Protein AF-A0A846DC68-F1 (afdb_monomer)

Solvent-accessible surface area (backbone atoms only — not comparable to full-atom values): 3940 Å² total; per-residue (Å²): 113,79,65,57,59,54,49,51,54,54,42,49,75,68,34,89,48,72,69,49,26,54,53,43,49,57,49,52,53,54,41,49,54,26,50,76,68,68,32,70,64,51,35,50,53,49,54,50,53,51,51,51,51,51,52,50,51,50,53,52,52,50,52,52,48,34,62,70,74,74,96

Foldseek 3Di:
DVVLVVLLVVQCVPAPDPVSSVVSVVLSVQLVVCVVVVNPVSNVVSVVVVVVVVVVVVVVVVVVVCVVVVD

Sequence (71 aa):
MKDNDKLFEQLKDQAIDSDHEQGLIALGEELLKEFDSGSSQGVTDMARYRLEKHRSAYKKAYKKLMATIGL

Structure (mmCIF, N/CA/C/O backbone):
data_AF-A0A846DC68-F1
#
_entry.id   AF-A0A846DC68-F1
#
loop_
_atom_site.group_PDB
_atom_site.id
_atom_site.type_symbol
_atom_site.label_atom_id
_atom_site.label_alt_id
_atom_site.label_comp_id
_atom_site.label_asym_id
_atom_site.label_entity_id
_atom_site.label_seq_id
_atom_site.pdbx_PDB_ins_code
_atom_site.Cartn_x
_atom_site.Cartn_y
_atom_site.Cartn_z
_atom_site.occupancy
_atom_site.B_iso_or_equiv
_atom_site.auth_seq_id
_atom_site.auth_comp_id
_atom_site.auth_asym_id
_atom_site.auth_atom_id
_atom_site.pdbx_PDB_model_num
ATOM 1 N N . MET A 1 1 ? -18.172 3.863 8.110 1.00 47.97 1 MET A N 1
ATOM 2 C CA . MET A 1 1 ? -18.223 3.499 6.674 1.00 47.97 1 MET A CA 1
ATOM 3 C C . MET A 1 1 ? -17.917 4.680 5.754 1.00 47.97 1 MET A C 1
ATOM 5 O O . MET A 1 1 ? -17.048 4.505 4.922 1.00 47.97 1 MET A O 1
ATOM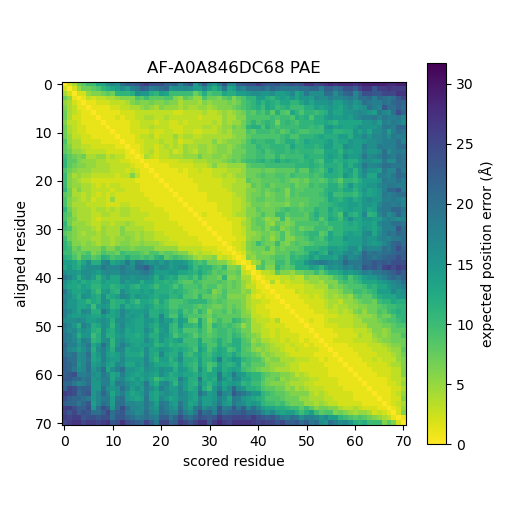 9 N N . LYS A 1 2 ? -18.500 5.881 5.935 1.00 52.19 2 LYS A N 1
ATOM 10 C CA . LYS A 1 2 ? -18.261 7.045 5.043 1.00 52.19 2 LYS A CA 1
ATOM 11 C C . LYS A 1 2 ? -16.799 7.519 4.890 1.00 52.19 2 LYS A C 1
ATOM 13 O O . LYS A 1 2 ? -16.483 8.114 3.867 1.00 52.19 2 LYS A O 1
ATOM 18 N N . ASP A 1 3 ? -15.923 7.274 5.867 1.00 61.59 3 ASP A N 1
ATOM 19 C CA . ASP A 1 3 ? -14.518 7.720 5.795 1.00 61.59 3 ASP A CA 1
ATOM 20 C C . ASP A 1 3 ? -13.613 6.773 4.992 1.00 61.59 3 ASP A C 1
ATOM 22 O O . ASP A 1 3 ? -12.655 7.225 4.366 1.00 61.59 3 ASP A O 1
ATOM 26 N N . ASN A 1 4 ? -13.943 5.478 4.941 1.00 68.00 4 ASN A N 1
ATOM 27 C CA . ASN A 1 4 ? -13.151 4.490 4.202 1.00 68.00 4 ASN A CA 1
ATOM 28 C C . ASN A 1 4 ? -13.350 4.659 2.693 1.00 68.00 4 ASN A C 1
ATOM 30 O O . ASN A 1 4 ? -12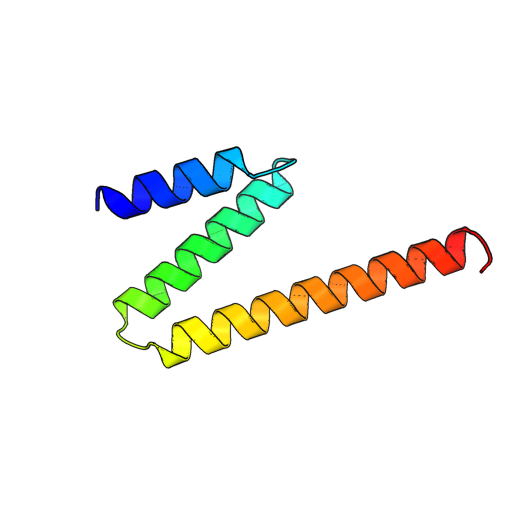.385 4.607 1.939 1.00 68.00 4 ASN A O 1
ATOM 34 N N . ASP A 1 5 ? -14.579 4.943 2.256 1.00 73.62 5 ASP A N 1
ATOM 35 C CA . ASP A 1 5 ? -14.882 5.199 0.842 1.00 73.62 5 ASP A CA 1
ATOM 36 C C . ASP A 1 5 ? -14.076 6.399 0.316 1.00 73.62 5 ASP A C 1
ATOM 38 O O . ASP A 1 5 ? -13.482 6.341 -0.759 1.00 73.62 5 ASP A O 1
ATOM 42 N N . LYS A 1 6 ? -13.959 7.454 1.132 1.00 74.94 6 LYS A N 1
ATOM 43 C C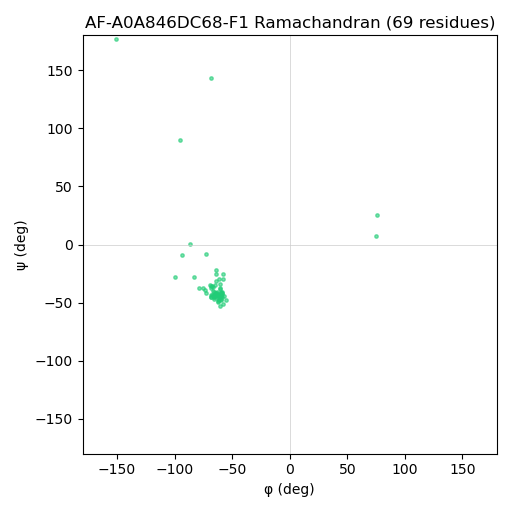A . LYS A 1 6 ? -13.178 8.654 0.808 1.00 74.94 6 LYS A CA 1
ATOM 44 C C . LYS A 1 6 ? -11.669 8.389 0.766 1.00 74.94 6 LYS A C 1
ATOM 46 O O . LYS A 1 6 ? -10.974 8.974 -0.060 1.00 74.94 6 LYS A O 1
ATOM 51 N N . LEU A 1 7 ? -11.160 7.507 1.631 1.00 76.12 7 LEU A N 1
ATOM 52 C CA . LEU A 1 7 ? -9.770 7.042 1.584 1.00 76.12 7 LEU A CA 1
ATOM 53 C C . LEU A 1 7 ? -9.483 6.322 0.260 1.00 76.12 7 LEU A C 1
ATOM 55 O O . LEU A 1 7 ? -8.489 6.624 -0.396 1.00 76.12 7 LEU A O 1
ATOM 59 N N . PHE A 1 8 ? -10.355 5.401 -0.154 1.00 79.25 8 PHE A N 1
ATOM 60 C CA . PHE A 1 8 ? -10.157 4.662 -1.399 1.00 79.25 8 PHE A CA 1
ATOM 61 C C . PHE A 1 8 ? -10.279 5.551 -2.637 1.00 79.25 8 PHE A C 1
ATOM 63 O O . PHE A 1 8 ? -9.501 5.371 -3.568 1.00 79.25 8 PHE A O 1
ATOM 70 N N . GLU A 1 9 ? -11.171 6.543 -2.645 1.00 80.88 9 GLU A N 1
ATOM 71 C CA . GLU A 1 9 ? -11.201 7.546 -3.719 1.00 80.88 9 GLU A CA 1
ATOM 72 C C . GLU A 1 9 ? -9.893 8.349 -3.800 1.00 80.88 9 GLU A C 1
ATOM 74 O O . GLU A 1 9 ? -9.330 8.492 -4.881 1.00 80.88 9 GLU A O 1
ATOM 79 N N . GLN A 1 10 ? -9.335 8.786 -2.667 1.00 73.69 10 GLN A N 1
ATOM 80 C CA . GLN A 1 10 ? -8.051 9.501 -2.654 1.00 73.69 10 GLN A CA 1
ATOM 81 C C . GLN A 1 10 ? -6.870 8.638 -3.114 1.00 73.69 10 GLN A C 1
ATOM 83 O O . GLN A 1 10 ? -5.949 9.149 -3.750 1.00 73.69 10 GLN A O 1
ATOM 88 N N . LEU A 1 11 ? -6.878 7.339 -2.802 1.00 74.38 11 LEU A N 1
ATOM 89 C CA . LEU A 1 11 ? -5.858 6.400 -3.278 1.00 74.38 11 LEU A CA 1
ATOM 90 C C . LEU A 1 11 ? -5.932 6.210 -4.798 1.00 74.38 11 LEU A C 1
ATOM 92 O O . LEU A 1 11 ? -4.890 6.115 -5.445 1.00 74.38 11 LEU A O 1
ATOM 96 N N . LYS A 1 12 ? -7.140 6.210 -5.373 1.00 76.19 12 LYS A N 1
ATOM 97 C CA . LYS A 1 12 ? -7.340 6.159 -6.828 1.00 76.19 12 LYS A CA 1
ATOM 98 C C . LYS A 1 12 ? -6.830 7.414 -7.523 1.00 76.19 12 LYS A C 1
ATOM 100 O O . LYS A 1 12 ? -6.105 7.300 -8.503 1.00 76.19 12 LYS A O 1
ATOM 105 N N . ASP A 1 13 ? -7.115 8.593 -6.974 1.00 79.12 13 ASP A N 1
ATOM 106 C CA . ASP A 1 13 ? -6.652 9.871 -7.536 1.00 79.12 13 ASP A CA 1
ATOM 107 C C . ASP A 1 13 ? -5.118 10.023 -7.528 1.00 79.12 13 ASP A C 1
ATOM 109 O O . ASP A 1 13 ? -4.562 10.816 -8.288 1.00 79.12 13 ASP A O 1
ATOM 113 N N . GLN A 1 14 ? -4.417 9.275 -6.671 1.00 73.56 14 GLN A N 1
ATOM 114 C CA . GLN A 1 14 ? -2.951 9.257 -6.594 1.00 73.56 14 GLN A CA 1
ATOM 115 C C . GLN A 1 14 ? -2.304 8.145 -7.428 1.00 73.56 14 GLN A C 1
ATOM 117 O O . GLN A 1 14 ? -1.074 8.108 -7.563 1.00 73.56 14 GLN A O 1
ATOM 122 N N . ALA A 1 15 ? -3.101 7.228 -7.975 1.00 76.50 15 ALA A N 1
ATOM 123 C CA . ALA A 1 15 ? -2.596 6.179 -8.836 1.00 76.50 15 ALA A CA 1
ATOM 124 C C . ALA A 1 15 ? -2.090 6.769 -10.160 1.00 76.50 15 ALA A C 1
ATOM 126 O O . ALA A 1 15 ? -2.641 7.718 -10.708 1.00 76.50 15 ALA A O 1
ATOM 127 N N . ILE A 1 16 ? -1.003 6.197 -10.672 1.00 77.75 16 ILE A N 1
ATOM 128 C CA . ILE A 1 16 ? -0.350 6.664 -11.909 1.00 77.75 16 ILE A CA 1
ATOM 129 C C . ILE A 1 16 ? -0.781 5.774 -13.084 1.00 77.75 16 ILE A C 1
ATOM 131 O O . ILE A 1 16 ? -0.841 6.219 -14.227 1.00 77.75 16 ILE A O 1
ATOM 135 N N . ASP A 1 17 ? -1.110 4.519 -12.783 1.00 77.06 17 ASP A N 1
ATOM 136 C CA . ASP A 1 17 ? -1.660 3.520 -13.686 1.00 77.06 17 ASP A CA 1
ATOM 137 C C . ASP A 1 17 ? -2.542 2.535 -12.892 1.00 77.06 17 ASP A C 1
ATOM 139 O O . ASP A 1 17 ? -2.662 2.622 -11.664 1.00 77.06 17 ASP A O 1
ATOM 143 N N . SER A 1 18 ? -3.164 1.593 -13.602 1.00 72.88 18 SER A N 1
ATOM 144 C CA . SER A 1 18 ? -4.070 0.600 -13.017 1.00 72.88 18 SER A CA 1
ATOM 145 C C . SER A 1 18 ? -3.386 -0.353 -12.032 1.00 72.88 18 SER A C 1
ATOM 147 O O . SER A 1 18 ? -4.018 -0.800 -11.075 1.00 72.88 18 SER A O 1
ATOM 149 N N . ASP A 1 19 ? -2.106 -0.666 -12.240 1.00 75.12 19 ASP A N 1
ATOM 150 C CA . ASP A 1 19 ? -1.359 -1.570 -11.360 1.00 75.12 19 ASP A CA 1
ATOM 151 C C . ASP A 1 19 ? -1.000 -0.860 -10.046 1.00 75.12 19 ASP A C 1
ATOM 153 O O . ASP A 1 19 ? -1.066 -1.448 -8.961 1.00 75.12 19 ASP A O 1
ATOM 157 N N . HIS A 1 20 ? -0.675 0.432 -10.126 1.00 75.81 20 HIS A N 1
ATOM 158 C CA . HIS A 1 20 ? -0.458 1.299 -8.978 1.00 75.81 20 HIS A CA 1
ATOM 159 C C . HIS A 1 20 ? -1.751 1.474 -8.171 1.00 75.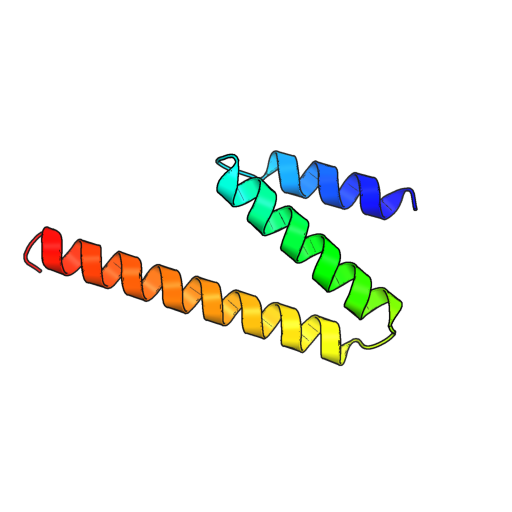81 20 HIS A C 1
ATOM 161 O O . HIS A 1 20 ? -1.711 1.353 -6.946 1.00 75.81 20 HIS A O 1
ATOM 167 N N . GLU A 1 21 ? -2.896 1.663 -8.835 1.00 76.62 21 GLU A N 1
ATOM 168 C CA . GLU A 1 21 ? -4.212 1.751 -8.188 1.00 76.62 21 GLU A CA 1
ATOM 169 C C . GLU A 1 21 ? -4.528 0.487 -7.380 1.00 76.62 21 GLU A C 1
ATOM 171 O O . GLU A 1 21 ? -4.821 0.564 -6.186 1.00 76.62 21 GLU A O 1
ATOM 176 N N . GLN A 1 22 ? -4.395 -0.693 -7.994 1.00 76.19 22 GLN A N 1
ATOM 177 C CA . GLN A 1 22 ? -4.622 -1.968 -7.307 1.00 76.19 22 GLN A CA 1
ATOM 178 C C . GLN A 1 22 ? -3.668 -2.161 -6.121 1.00 76.19 22 GLN A C 1
ATOM 180 O O . GLN A 1 22 ? -4.071 -2.661 -5.068 1.00 76.19 22 GLN A O 1
ATOM 185 N N . GLY A 1 23 ? -2.410 -1.735 -6.266 1.00 77.31 23 GLY A N 1
ATOM 186 C CA . GLY A 1 23 ? -1.420 -1.774 -5.194 1.00 77.31 23 GLY A CA 1
ATOM 187 C C . GLY A 1 23 ? -1.788 -0.892 -3.998 1.00 77.31 23 GLY A C 1
ATOM 188 O O . GLY A 1 23 ? -1.617 -1.324 -2.854 1.00 77.31 23 GLY A O 1
ATOM 189 N N . LEU A 1 24 ? -2.308 0.311 -4.255 1.00 75.88 24 LEU A N 1
ATOM 190 C CA . LEU A 1 24 ? -2.748 1.261 -3.234 1.00 75.88 24 LEU A CA 1
ATOM 191 C C . LEU A 1 24 ? -4.049 0.816 -2.552 1.00 75.88 24 LEU A C 1
ATOM 193 O O . LEU A 1 24 ? -4.139 0.885 -1.328 1.00 75.88 24 LEU A O 1
ATOM 197 N N . ILE A 1 25 ? -5.023 0.296 -3.305 1.00 78.06 25 ILE A N 1
ATOM 198 C CA . ILE A 1 25 ? -6.276 -0.235 -2.743 1.00 78.06 25 ILE A CA 1
ATOM 199 C C . ILE A 1 25 ? -5.989 -1.424 -1.820 1.00 78.06 25 ILE A C 1
ATOM 201 O O . ILE A 1 25 ? -6.414 -1.413 -0.667 1.00 78.06 25 ILE A O 1
ATOM 205 N N . ALA A 1 26 ? -5.192 -2.400 -2.268 1.00 79.94 26 ALA A N 1
ATOM 206 C CA . ALA A 1 26 ? -4.836 -3.556 -1.442 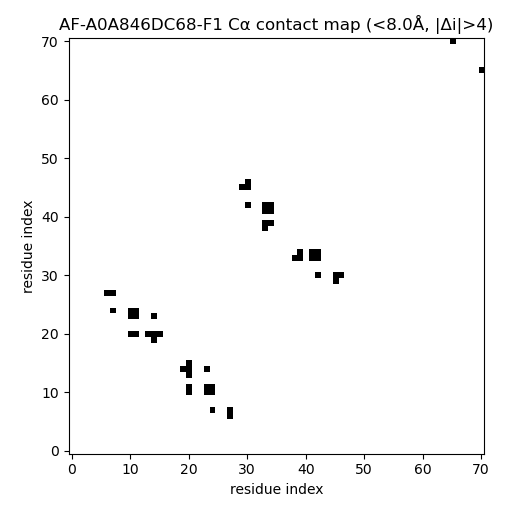1.00 79.94 26 ALA A CA 1
ATOM 207 C C . ALA A 1 26 ? -4.095 -3.152 -0.152 1.00 79.94 26 ALA A C 1
ATOM 209 O O . ALA A 1 26 ? -4.269 -3.776 0.892 1.00 79.94 26 ALA A O 1
ATOM 210 N N . LEU A 1 27 ? -3.278 -2.092 -0.210 1.00 76.31 27 LEU A N 1
ATOM 211 C CA . LEU A 1 27 ? -2.629 -1.519 0.971 1.00 76.31 27 LEU A CA 1
ATOM 212 C C . LEU A 1 27 ? -3.657 -0.901 1.933 1.00 76.31 27 LEU A C 1
ATOM 214 O O . LEU A 1 27 ? -3.585 -1.141 3.136 1.00 76.31 27 LEU A O 1
ATOM 218 N N . GLY A 1 28 ? -4.602 -0.112 1.415 1.00 73.31 28 GLY A N 1
ATOM 219 C CA . GLY A 1 28 ? -5.661 0.505 2.214 1.00 73.31 28 GLY A CA 1
ATOM 220 C C . GLY A 1 28 ? -6.537 -0.527 2.928 1.00 73.31 28 GLY A C 1
ATOM 221 O O . GLY A 1 28 ? -6.822 -0.371 4.113 1.00 73.31 28 GLY A O 1
ATOM 222 N N . GLU A 1 29 ? -6.899 -1.616 2.245 1.00 80.00 29 GLU A N 1
ATOM 223 C CA . GLU A 1 29 ? -7.679 -2.721 2.819 1.00 80.00 29 GLU A CA 1
ATOM 224 C C . GLU A 1 29 ? -6.926 -3.455 3.939 1.00 80.00 29 GLU A C 1
ATOM 226 O O . GLU A 1 29 ? -7.498 -3.719 4.999 1.00 80.00 29 GLU A O 1
ATOM 231 N N . GLU A 1 30 ? -5.638 -3.754 3.743 1.00 76.06 30 GLU A N 1
ATOM 232 C CA . GLU A 1 30 ? -4.799 -4.380 4.774 1.00 76.06 30 GLU A CA 1
ATOM 233 C C . GLU A 1 30 ? -4.654 -3.483 6.010 1.00 76.06 30 GLU A C 1
ATOM 235 O O . GLU A 1 30 ? -4.793 -3.958 7.136 1.00 76.06 30 GLU A O 1
ATOM 240 N N . LEU A 1 31 ? -4.429 -2.180 5.814 1.00 72.19 31 LEU A N 1
ATOM 241 C CA . LEU A 1 31 ? -4.304 -1.221 6.914 1.00 72.19 31 LEU A CA 1
ATOM 242 C C . LEU A 1 31 ? -5.615 -1.061 7.692 1.00 72.19 31 LEU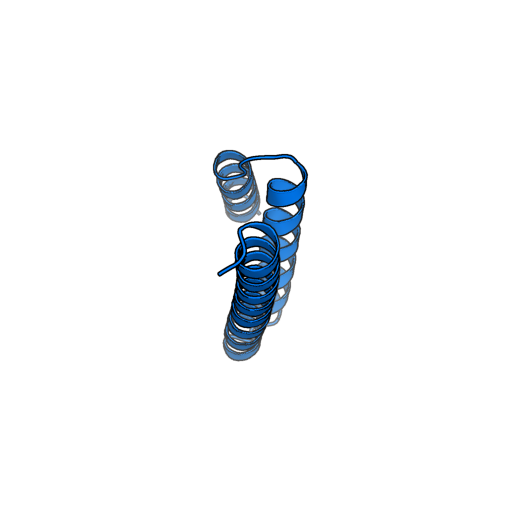 A C 1
ATOM 244 O O . LEU A 1 31 ? -5.580 -1.016 8.921 1.00 72.19 31 LEU A O 1
ATOM 248 N N . LEU A 1 32 ? -6.762 -1.013 7.005 1.00 72.75 32 LEU A N 1
ATOM 249 C CA . LEU A 1 32 ? -8.078 -0.954 7.648 1.00 72.75 32 LEU A CA 1
ATOM 250 C C . LEU A 1 32 ? -8.366 -2.216 8.461 1.00 72.75 32 LEU A C 1
ATOM 252 O O . LEU A 1 32 ? -8.837 -2.113 9.588 1.00 72.75 32 LEU A O 1
ATOM 256 N N . LYS A 1 33 ? -8.024 -3.396 7.938 1.00 74.50 33 LYS A N 1
ATOM 257 C CA . LYS A 1 33 ? -8.201 -4.665 8.654 1.00 74.50 33 LYS A CA 1
ATOM 258 C C . LYS A 1 33 ? -7.368 -4.730 9.937 1.00 74.50 33 LYS A C 1
ATOM 260 O O . LYS A 1 33 ? -7.861 -5.181 10.969 1.00 74.50 33 LYS A O 1
ATOM 265 N N . GLU A 1 34 ? -6.119 -4.273 9.884 1.00 68.62 34 GLU A N 1
ATOM 266 C CA . GLU A 1 34 ? -5.253 -4.199 11.065 1.00 68.62 34 GLU A CA 1
ATOM 267 C C . GLU A 1 34 ? -5.747 -3.138 12.063 1.00 68.62 34 GLU A C 1
ATOM 269 O O . GLU A 1 34 ? -5.731 -3.373 13.273 1.00 68.62 34 GLU A O 1
ATOM 274 N N . PHE A 1 35 ? -6.264 -2.004 11.581 1.00 66.50 35 PHE A N 1
ATOM 275 C CA . PHE A 1 35 ? -6.857 -0.969 12.429 1.00 66.50 35 PHE A CA 1
ATOM 276 C C . PHE A 1 35 ? -8.134 -1.456 13.134 1.00 66.50 35 PHE A C 1
ATOM 278 O O . PHE A 1 35 ? -8.259 -1.295 14.348 1.00 66.50 35 PHE A O 1
ATOM 285 N N . ASP A 1 36 ? -9.033 -2.125 12.406 1.00 67.56 36 ASP A N 1
ATOM 286 C CA . ASP A 1 36 ? -10.261 -2.726 12.944 1.00 67.56 36 ASP A CA 1
ATOM 287 C C . ASP A 1 36 ? -9.965 -3.846 13.957 1.00 67.56 36 ASP A C 1
ATOM 289 O O . ASP A 1 36 ? -10.761 -4.097 14.862 1.00 67.56 36 ASP A O 1
ATOM 293 N N . SER A 1 37 ? -8.795 -4.490 13.862 1.00 70.19 37 SER A N 1
ATOM 294 C CA . SER A 1 37 ? -8.325 -5.466 14.856 1.00 70.19 37 SER A CA 1
ATOM 295 C C . SER A 1 37 ? -7.866 -4.834 16.181 1.00 70.19 37 SER A C 1
ATOM 297 O O . SER A 1 37 ? -7.594 -5.550 17.146 1.00 70.19 37 SER A O 1
ATOM 299 N N . GLY A 1 38 ? -7.768 -3.500 16.249 1.00 63.00 38 GLY A N 1
ATOM 300 C CA . GLY A 1 38 ? -7.300 -2.759 17.424 1.00 63.00 38 GLY A CA 1
ATOM 301 C C . GLY A 1 38 ? -5.783 -2.817 17.644 1.00 63.00 38 GLY A C 1
ATOM 302 O O . GLY A 1 38 ? -5.293 -2.347 18.672 1.00 63.00 38 GLY A O 1
ATOM 303 N N . SER A 1 39 ? -5.022 -3.377 16.698 1.00 65.38 39 SER A N 1
ATOM 304 C CA . SER A 1 39 ? -3.571 -3.541 16.799 1.00 65.38 39 SER A CA 1
ATOM 305 C C . SER A 1 39 ? -2.830 -2.395 16.106 1.00 65.38 39 SER A C 1
ATOM 307 O O . SER A 1 39 ? -2.466 -2.469 14.933 1.00 65.38 39 SER A O 1
ATOM 309 N N . SER A 1 40 ? -2.535 -1.322 16.846 1.00 66.88 40 SER A N 1
ATOM 310 C CA . SER A 1 40 ? -1.662 -0.231 16.367 1.00 66.88 40 SER A CA 1
ATOM 311 C C . SER A 1 40 ? -0.261 -0.722 15.961 1.00 66.88 40 SER A C 1
ATOM 313 O O . SER A 1 40 ? 0.369 -0.173 15.051 1.00 66.88 40 SER A O 1
ATOM 315 N N . GLN A 1 41 ? 0.204 -1.798 16.601 1.00 67.19 41 GLN A N 1
ATOM 316 C CA . GLN A 1 41 ? 1.429 -2.511 16.255 1.00 67.19 41 GLN A CA 1
ATOM 317 C C . GLN A 1 41 ? 1.302 -3.219 14.893 1.00 67.19 41 GLN A C 1
ATOM 319 O O . GLN A 1 41 ? 2.200 -3.089 14.066 1.00 67.19 41 GLN A O 1
ATOM 324 N N . GLY A 1 42 ? 0.170 -3.883 14.626 1.00 67.56 42 GLY A N 1
ATOM 325 C CA . GLY A 1 42 ? -0.112 -4.569 13.358 1.00 67.56 42 GLY A CA 1
ATOM 326 C C . GLY A 1 42 ? -0.132 -3.615 12.165 1.00 67.56 42 GLY A C 1
ATOM 327 O O . GLY A 1 42 ? 0.541 -3.853 11.163 1.00 67.56 42 GLY A O 1
ATOM 328 N N . VAL A 1 43 ? -0.775 -2.453 12.322 1.00 67.50 43 VAL A N 1
ATOM 329 C CA . VAL A 1 43 ? -0.762 -1.375 11.315 1.00 67.50 43 VAL A CA 1
ATOM 330 C C . VAL A 1 43 ? 0.672 -0.893 11.035 1.00 67.50 43 VAL A C 1
ATOM 332 O O . VAL A 1 43 ? 1.067 -0.724 9.879 1.00 67.50 43 VAL A O 1
ATOM 335 N N . THR A 1 44 ? 1.479 -0.703 12.084 1.00 67.38 44 THR A N 1
ATOM 336 C CA . THR A 1 44 ? 2.866 -0.213 11.972 1.00 67.38 44 THR A CA 1
ATOM 337 C C . THR A 1 44 ? 3.793 -1.235 11.309 1.00 67.38 44 THR A C 1
ATOM 339 O O . THR A 1 44 ? 4.598 -0.875 10.444 1.00 67.38 44 THR A O 1
ATOM 342 N N . ASP A 1 45 ? 3.687 -2.510 11.683 1.00 69.19 45 ASP A N 1
ATOM 343 C CA . ASP A 1 45 ? 4.506 -3.583 11.120 1.00 69.19 45 ASP A CA 1
ATOM 344 C C . ASP A 1 45 ? 4.134 -3.859 9.657 1.00 69.19 45 ASP A C 1
ATOM 346 O O . ASP A 1 45 ? 5.025 -4.076 8.830 1.00 69.19 45 ASP A O 1
ATOM 350 N N . MET A 1 46 ? 2.854 -3.729 9.295 1.00 70.44 46 MET A N 1
ATOM 351 C CA . MET A 1 46 ? 2.399 -3.868 7.911 1.00 70.44 46 MET A CA 1
ATOM 352 C C . MET A 1 46 ? 2.887 -2.721 7.021 1.00 70.44 46 MET A C 1
ATOM 354 O O . MET 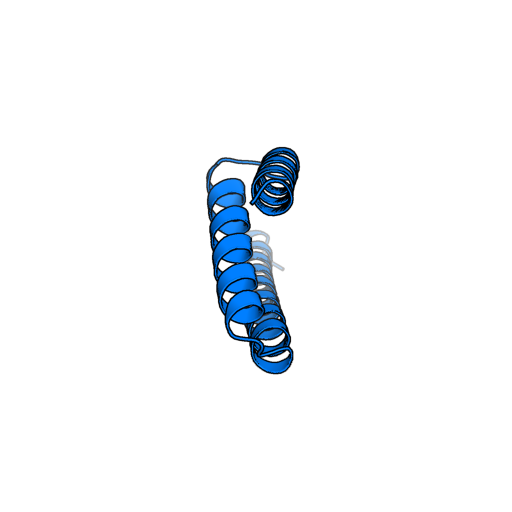A 1 46 ? 3.424 -2.953 5.932 1.00 70.44 46 MET A O 1
ATOM 358 N N . ALA A 1 47 ? 2.781 -1.478 7.506 1.00 69.44 47 ALA A N 1
ATOM 359 C CA . ALA A 1 47 ? 3.327 -0.314 6.815 1.00 69.44 47 ALA A CA 1
ATOM 360 C C . ALA A 1 47 ? 4.846 -0.452 6.601 1.00 69.44 47 ALA A C 1
ATOM 362 O O . ALA A 1 47 ? 5.344 -0.200 5.500 1.00 69.44 47 ALA A O 1
ATOM 363 N N . ARG A 1 48 ? 5.582 -0.923 7.620 1.00 68.38 48 ARG A N 1
ATOM 364 C CA . ARG A 1 48 ? 7.027 -1.195 7.535 1.00 68.38 48 ARG A CA 1
ATOM 365 C C . ARG A 1 48 ? 7.345 -2.280 6.502 1.00 68.38 48 ARG A C 1
ATOM 367 O O . ARG A 1 48 ? 8.205 -2.060 5.649 1.00 68.38 48 ARG A O 1
ATOM 374 N N . TYR A 1 49 ? 6.637 -3.408 6.541 1.00 71.12 49 TYR A N 1
ATOM 375 C CA . TYR A 1 49 ? 6.822 -4.519 5.605 1.00 71.12 49 TYR A CA 1
ATOM 376 C C . TYR A 1 49 ? 6.612 -4.087 4.144 1.00 71.12 49 TYR A C 1
ATOM 378 O O . TYR A 1 49 ? 7.424 -4.389 3.263 1.00 71.12 49 TYR A O 1
ATOM 386 N N . ARG A 1 50 ? 5.551 -3.318 3.871 1.00 70.19 50 ARG A N 1
ATOM 387 C CA . ARG A 1 50 ? 5.251 -2.791 2.530 1.00 70.19 50 ARG A CA 1
ATOM 388 C C . ARG A 1 50 ? 6.310 -1.787 2.060 1.00 70.19 50 ARG A C 1
ATOM 390 O O . ARG A 1 50 ? 6.774 -1.894 0.922 1.00 70.19 50 ARG A O 1
ATOM 397 N N . LEU A 1 51 ? 6.756 -0.876 2.929 1.00 70.25 51 LEU A N 1
ATOM 398 C CA . LEU A 1 51 ? 7.867 0.048 2.652 1.00 70.25 51 LEU A CA 1
ATOM 399 C C . LEU A 1 51 ? 9.158 -0.697 2.288 1.00 70.25 51 LEU A C 1
ATOM 401 O O . LEU A 1 51 ? 9.821 -0.346 1.309 1.00 70.25 51 LEU A O 1
ATOM 405 N N . GLU A 1 52 ? 9.506 -1.754 3.024 1.00 71.25 52 GLU A N 1
ATOM 406 C CA . GLU A 1 52 ? 10.666 -2.593 2.707 1.00 71.25 52 GLU A CA 1
ATOM 407 C C . GLU A 1 52 ? 10.518 -3.311 1.365 1.00 71.25 52 GLU A C 1
ATOM 409 O O . GLU A 1 52 ? 11.468 -3.343 0.573 1.00 71.25 52 GLU A O 1
ATOM 414 N N . LYS A 1 53 ? 9.325 -3.833 1.059 1.00 72.50 53 LYS A N 1
ATOM 415 C CA . LYS A 1 53 ? 9.042 -4.490 -0.222 1.00 72.50 53 LYS A CA 1
ATOM 416 C C . LYS A 1 53 ? 9.191 -3.522 -1.398 1.00 72.50 53 LYS A C 1
ATOM 418 O O . LYS A 1 53 ? 9.881 -3.855 -2.365 1.00 72.50 53 LYS A O 1
ATOM 423 N N . HIS A 1 54 ? 8.629 -2.316 -1.305 1.00 73.12 54 HIS A N 1
ATOM 424 C CA . HIS A 1 54 ? 8.788 -1.279 -2.332 1.00 73.12 54 HIS A CA 1
ATOM 425 C C . HIS A 1 54 ? 10.244 -0.829 -2.470 1.00 73.12 54 HIS A C 1
ATOM 427 O O . HIS A 1 54 ? 10.760 -0.746 -3.585 1.00 73.12 54 HIS A O 1
ATOM 433 N N . ARG A 1 55 ? 10.956 -0.627 -1.354 1.00 66.31 55 ARG A N 1
ATOM 434 C CA . ARG A 1 55 ? 12.389 -0.297 -1.364 1.00 66.31 55 ARG A CA 1
ATOM 435 C C . ARG A 1 55 ? 13.219 -1.383 -2.054 1.00 66.31 55 ARG A C 1
ATOM 437 O O . ARG A 1 55 ? 14.133 -1.072 -2.819 1.00 66.31 55 ARG A O 1
ATOM 444 N N . SER A 1 56 ? 12.899 -2.654 -1.813 1.00 68.00 56 SER A N 1
ATOM 445 C CA . SER A 1 56 ? 13.551 -3.798 -2.457 1.00 68.00 56 SER A CA 1
ATOM 446 C C . SER A 1 56 ? 13.271 -3.843 -3.963 1.00 68.00 56 SER A C 1
ATOM 448 O O . SER A 1 56 ? 14.203 -3.976 -4.763 1.00 68.00 56 SER A O 1
ATOM 450 N N . ALA A 1 57 ? 12.011 -3.644 -4.367 1.00 67.75 57 ALA A N 1
ATOM 451 C CA . ALA A 1 57 ? 11.613 -3.568 -5.771 1.00 67.75 57 ALA A CA 1
ATOM 452 C C . ALA A 1 57 ? 12.323 -2.416 -6.501 1.00 67.75 57 ALA A C 1
ATOM 454 O O . ALA A 1 57 ? 12.912 -2.637 -7.561 1.00 67.75 57 ALA A O 1
ATOM 455 N N . TYR A 1 58 ? 12.374 -1.229 -5.889 1.00 65.00 58 TYR A N 1
ATOM 456 C CA . TYR A 1 58 ? 13.098 -0.073 -6.417 1.00 65.00 58 TYR A CA 1
ATOM 457 C C . TYR A 1 58 ? 14.590 -0.371 -6.589 1.00 65.00 58 TYR A C 1
ATOM 459 O O . TYR A 1 58 ? 15.155 -0.151 -7.656 1.00 65.00 58 TYR A O 1
ATOM 467 N N . LYS A 1 59 ? 15.238 -0.959 -5.575 1.00 70.44 59 LYS A N 1
ATOM 468 C CA . LYS A 1 59 ? 16.658 -1.337 -5.647 1.00 70.44 59 LYS A CA 1
ATOM 469 C C . LYS A 1 59 ? 16.924 -2.348 -6.767 1.00 70.44 59 LYS A C 1
ATOM 471 O O . LYS A 1 59 ? 17.960 -2.270 -7.426 1.00 70.44 59 LYS A O 1
ATOM 476 N N . LYS A 1 60 ? 16.006 -3.292 -6.997 1.00 71.75 60 LYS A N 1
ATOM 477 C CA . LYS A 1 60 ? 16.099 -4.273 -8.087 1.00 71.75 60 LYS A CA 1
ATOM 478 C C . LYS A 1 60 ? 15.937 -3.610 -9.456 1.00 71.75 60 LYS A C 1
ATOM 480 O O . LYS A 1 60 ? 16.737 -3.889 -10.346 1.00 71.75 60 LYS A O 1
ATOM 485 N N . ALA A 1 61 ? 14.955 -2.723 -9.609 1.00 64.88 61 ALA A N 1
ATOM 486 C CA . ALA A 1 61 ? 14.746 -1.952 -10.832 1.00 64.88 61 ALA A CA 1
ATOM 487 C C . ALA A 1 61 ? 15.955 -1.057 -11.142 1.00 64.88 61 ALA A C 1
ATOM 489 O O . ALA A 1 61 ? 16.473 -1.103 -12.252 1.00 64.88 61 ALA A O 1
ATOM 490 N N . TYR A 1 62 ? 16.478 -0.347 -10.140 1.00 63.59 62 TYR A N 1
ATOM 491 C CA . TYR A 1 62 ? 17.681 0.478 -10.252 1.00 63.59 62 TYR A CA 1
ATOM 492 C C . TYR A 1 62 ? 18.912 -0.336 -10.668 1.00 63.59 62 TYR A C 1
ATOM 494 O O . TYR A 1 62 ? 19.607 0.040 -11.605 1.00 63.59 62 TYR A O 1
ATOM 502 N N . LYS A 1 63 ? 19.161 -1.492 -10.034 1.00 73.19 63 LYS A N 1
ATOM 503 C CA . LYS A 1 63 ? 20.253 -2.393 -10.444 1.00 73.19 63 LYS A CA 1
ATOM 504 C C . LYS A 1 63 ? 20.104 -2.860 -11.890 1.00 73.19 63 LYS A C 1
ATOM 506 O O . LYS A 1 63 ? 21.092 -2.923 -12.612 1.00 73.19 63 LYS A O 1
ATOM 511 N N . LYS A 1 64 ? 18.881 -3.201 -12.307 1.00 72.94 64 LYS A N 1
ATOM 512 C CA . LYS A 1 64 ? 18.600 -3.630 -13.680 1.00 72.94 64 LYS A CA 1
ATOM 513 C C . LYS A 1 64 ? 18.812 -2.484 -14.670 1.00 72.94 64 LYS A C 1
ATOM 515 O O . LYS A 1 64 ? 19.388 -2.713 -15.727 1.00 72.94 64 LYS A O 1
ATOM 520 N N . LEU A 1 65 ? 18.404 -1.267 -14.309 1.00 66.44 65 LEU A N 1
ATOM 521 C CA . LEU A 1 65 ? 18.654 -0.059 -15.087 1.00 66.44 65 LEU A CA 1
ATOM 522 C C . LEU A 1 65 ? 20.158 0.182 -15.253 1.00 66.44 65 LEU A C 1
ATOM 524 O O . LEU A 1 65 ? 20.599 0.261 -16.391 1.00 66.44 65 LEU A O 1
ATOM 528 N N . MET A 1 66 ? 20.931 0.199 -14.159 1.00 78.50 66 MET A N 1
ATOM 529 C CA . MET A 1 66 ? 22.395 0.379 -14.168 1.00 78.50 66 MET A CA 1
ATOM 530 C C . MET A 1 66 ? 23.097 -0.651 -15.064 1.00 78.50 66 MET A C 1
ATOM 532 O O . MET A 1 66 ? 23.822 -0.281 -15.982 1.00 78.50 66 MET A O 1
ATOM 536 N N . ALA A 1 67 ? 22.745 -1.932 -14.913 1.00 80.56 67 ALA A N 1
ATOM 537 C CA . ALA A 1 67 ? 23.267 -2.996 -15.769 1.00 80.56 67 ALA A CA 1
ATOM 538 C C . ALA A 1 67 ? 22.903 -2.826 -17.258 1.00 80.56 67 ALA A C 1
ATOM 540 O O . ALA A 1 67 ? 23.651 -3.265 -18.125 1.00 80.56 67 ALA A O 1
ATOM 541 N N . THR A 1 68 ? 21.759 -2.205 -17.565 1.00 77.94 68 THR A N 1
ATOM 542 C CA . THR A 1 68 ? 21.302 -1.979 -18.948 1.00 77.94 68 THR A CA 1
ATOM 543 C C . THR A 1 68 ? 22.017 -0.795 -19.597 1.00 77.94 68 THR A C 1
ATOM 545 O O . THR A 1 68 ? 22.328 -0.846 -20.781 1.00 77.94 68 THR A O 1
ATOM 548 N N . ILE A 1 69 ? 22.293 0.261 -18.829 1.00 82.44 69 ILE A N 1
ATOM 549 C CA . ILE A 1 69 ? 23.021 1.451 -19.303 1.00 82.44 69 ILE A CA 1
ATOM 550 C C . ILE A 1 69 ? 24.548 1.309 -19.203 1.00 82.44 69 ILE A C 1
ATOM 552 O O . ILE A 1 69 ? 25.263 2.225 -19.597 1.00 82.44 69 ILE A O 1
ATOM 556 N N . GLY A 1 70 ? 25.049 0.162 -18.731 1.00 61.03 70 GLY A N 1
ATOM 557 C CA . GLY A 1 70 ? 26.478 -0.160 -18.697 1.00 61.03 70 GLY A CA 1
ATOM 558 C C . GLY A 1 70 ? 27.270 0.548 -17.592 1.00 61.03 70 GLY A C 1
ATOM 559 O O . GLY A 1 70 ? 28.474 0.734 -17.759 1.00 61.03 70 GLY A O 1
ATOM 560 N N . LEU A 1 71 ? 26.603 0.944 -16.499 1.00 53.97 71 LEU A N 1
ATOM 561 C CA . LEU A 1 71 ? 27.215 1.496 -15.281 1.00 53.97 71 LEU A CA 1
ATOM 562 C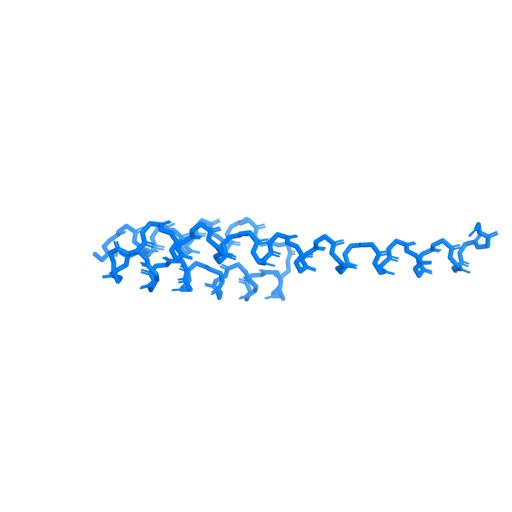 C . LEU A 1 71 ? 27.354 0.435 -14.183 1.00 53.97 71 LEU A C 1
ATOM 564 O O . LEU A 1 71 ? 26.388 -0.336 -13.967 1.00 53.97 71 LEU A O 1
#

Nearest PDB structures (foldseek):
  7jzn-assembly1_E  TM=6.624E-01  e=1.506E+00  synthetic construct
  8s1x-assembly1_B  TM=6.822E-01  e=2.382E+00  synthetic construct
  7sh3-assembly1_A  TM=5.878E-01  e=3.528E+00  synthetic construct

Mean predicted aligned error: 9.5 Å

Secondary structure (DSSP, 8-state):
-HHHHHHHHHHHHT-SSHHHHHHHHHHH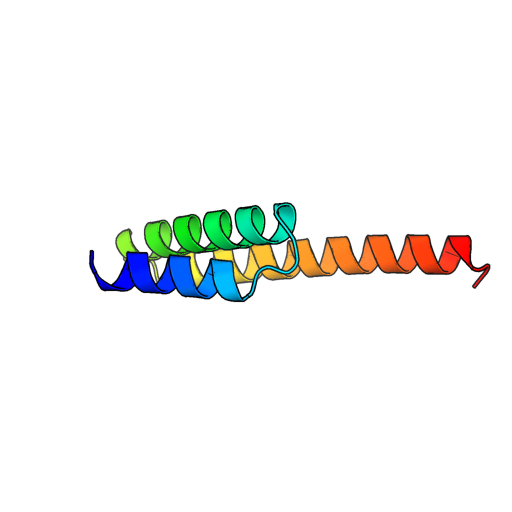HHHHHHHHTT-HHHHHHHHHHHHHHHHHHHHHHHHHHHHHHT-

Radius of gyration: 15.56 Å; Cα contacts (8 Å, |Δi|>4): 26; chains: 1; bounding box: 46×15×37 Å

pLDDT: mean 71.33, std 6.51, range [47.97, 82.44]